Protein AF-A0AA38PF76-F1 (afdb_monomer)

Nearest PDB structures (foldseek):
  4j2j-assembly2_B  TM=4.533E-01  e=7.748E-01  Homo sapiens
  9cpb-assembly1_3O  TM=4.407E-01  e=2.189E+00  Bos taurus
  7d8s-assembly2_D  TM=3.809E-01  e=1.302E+00  Homo sapiens
  8j07-assembly1_3G  TM=4.162E-01  e=5.432E+00  Homo sapiens
  7d8t-assembly1_B  TM=2.084E-01  e=3.926E+00  Homo sapiens

Mean predicted aligned error: 10.57 Å

pLDDT: mean 74.31, std 16.88, range [34.25, 95.38]

Organism: NCBI:txid153919

Foldseek 3Di:
DDQLQAQDPVNLVLLCVQQVVPAPQAFDLVSSVVVSCVVPVPAFDPPVNQDPVVPQDPVRQQPQRGHSQRHSCSCVRGRQVVCVVVLFKWKKWWAFADQDPVRQTWIWIATPPPRDIDIDRDPDPDDTDIHMHTRD

Radius of gyration: 17.54 Å; Cα contacts (8 Å, |Δi|>4): 205; chains: 1; bounding box: 41×28×54 Å

Sequence (136 aa):
KTFIRFSTERSRELVREILRPHPTIGLRIQDIYNKIQQQFPDEAEKDSFIPPESHLSQTIRPPNPTHPIRSLRHLKVTVLPEMKDLGEVHQVHIRQGTQADDGTRLDRVNYKQHGGECWLPTGIKMAQEWRWRLTP

Solvent-accessible surface area (backbone atoms only — not comparable to full-atom values): 8056 Å² total; per-residue (Å²): 136,85,68,92,74,70,64,50,72,67,38,50,48,54,52,47,64,68,25,62,88,30,62,86,69,32,41,39,72,6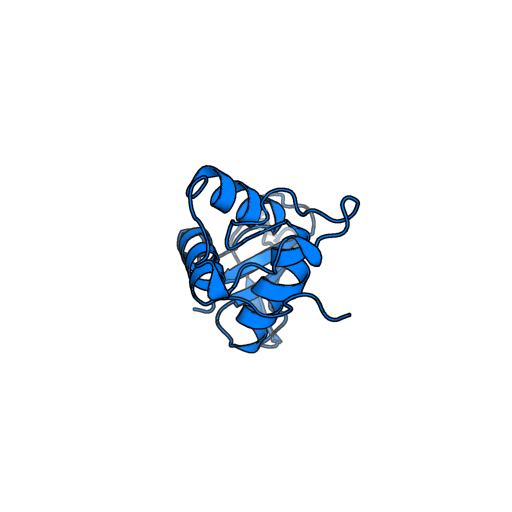6,57,50,47,52,50,46,53,69,77,47,67,83,49,65,48,62,69,91,75,43,78,61,69,93,75,47,54,89,90,67,66,53,90,34,69,54,26,60,68,27,38,68,64,46,41,64,71,29,37,52,51,50,38,34,76,72,57,52,33,41,58,34,39,41,37,70,42,67,70,42,95,86,71,52,52,41,30,41,34,43,40,79,87,74,81,48,76,49,80,46,93,39,94,63,93,53,73,73,44,68,22,40,18,49,50,130

Structure (mmCIF, N/CA/C/O backbone):
data_AF-A0AA38PF76-F1
#
_entry.id   AF-A0AA38PF76-F1
#
loop_
_atom_site.group_PDB
_atom_site.id
_atom_site.type_symbol
_atom_site.label_atom_id
_atom_site.label_alt_id
_atom_site.label_comp_id
_atom_site.label_asym_id
_atom_site.label_entity_id
_atom_site.label_seq_id
_atom_site.pdbx_PDB_ins_code
_atom_site.Cartn_x
_atom_site.Cartn_y
_atom_site.Cartn_z
_atom_site.occupancy
_atom_site.B_iso_or_equiv
_atom_site.auth_seq_id
_atom_site.auth_comp_id
_atom_site.auth_asym_id
_atom_site.auth_atom_id
_atom_site.pdbx_PDB_model_num
ATOM 1 N N . LYS A 1 1 ? -4.689 -16.745 19.933 1.00 34.25 1 LYS A N 1
ATOM 2 C CA . LYS A 1 1 ? -5.547 -15.535 19.877 1.00 34.25 1 LYS A CA 1
ATOM 3 C C . LYS A 1 1 ? -5.211 -14.755 18.608 1.00 34.25 1 LYS A C 1
ATOM 5 O O . LYS A 1 1 ? -4.041 -14.481 18.370 1.00 34.25 1 LYS A O 1
ATOM 10 N N . THR A 1 2 ? -6.208 -14.494 17.768 1.00 36.91 2 THR A N 1
ATOM 11 C CA . THR A 1 2 ? -6.055 -13.947 16.412 1.00 36.91 2 THR A CA 1
ATOM 12 C C . THR A 1 2 ? -6.250 -12.435 16.480 1.00 36.91 2 THR A C 1
ATOM 14 O O . THR A 1 2 ? -7.374 -11.971 16.623 1.00 36.91 2 THR A O 1
ATOM 17 N N . PHE A 1 3 ? -5.152 -11.673 16.479 1.00 45.75 3 PHE A N 1
ATOM 18 C CA . PHE A 1 3 ? -5.184 -10.209 16.347 1.00 45.75 3 PHE A CA 1
ATOM 19 C C . PHE A 1 3 ? -5.923 -9.823 15.067 1.00 45.75 3 PHE A C 1
ATOM 21 O O . PHE A 1 3 ? -5.899 -10.608 14.129 1.00 45.75 3 PHE A O 1
ATOM 28 N N . ILE A 1 4 ? -6.558 -8.651 15.020 1.00 51.56 4 ILE A N 1
ATOM 29 C CA . ILE A 1 4 ? -7.248 -8.130 13.828 1.00 51.56 4 ILE A CA 1
ATOM 30 C C . ILE A 1 4 ? -6.301 -8.256 12.624 1.00 51.56 4 ILE A C 1
ATOM 32 O O . ILE A 1 4 ? -5.273 -7.584 12.575 1.00 51.56 4 ILE A O 1
ATOM 36 N N . ARG A 1 5 ? -6.592 -9.216 11.734 1.00 59.72 5 ARG A N 1
ATOM 37 C CA . ARG A 1 5 ? -5.724 -9.618 10.612 1.00 59.72 5 ARG A CA 1
ATOM 38 C C . ARG A 1 5 ? -6.177 -9.035 9.282 1.00 59.72 5 ARG A C 1
ATOM 40 O O . ARG A 1 5 ? -5.697 -9.528 8.276 1.00 59.72 5 ARG A O 1
ATOM 47 N N . PHE A 1 6 ? -7.096 -8.073 9.279 1.00 66.94 6 PHE A N 1
ATOM 48 C CA . PHE A 1 6 ? -7.649 -7.535 8.043 1.00 66.94 6 PHE A CA 1
ATOM 49 C C . PHE A 1 6 ? -7.278 -6.071 7.844 1.00 66.94 6 PHE A C 1
ATOM 51 O O . PHE A 1 6 ? -7.190 -5.303 8.805 1.00 66.94 6 PHE A O 1
ATOM 58 N N . SER A 1 7 ? -7.059 -5.697 6.588 1.00 78.38 7 SER A N 1
ATOM 59 C CA . SER A 1 7 ? -6.904 -4.314 6.159 1.00 78.38 7 SER A CA 1
ATOM 60 C C . SER A 1 7 ? -8.258 -3.610 6.200 1.00 78.38 7 SER A C 1
ATOM 62 O O . SER A 1 7 ? -9.256 -4.071 5.638 1.00 78.38 7 SER A O 1
ATOM 64 N N . THR A 1 8 ? -8.312 -2.470 6.880 1.00 85.06 8 THR A N 1
ATOM 65 C CA . THR A 1 8 ? -9.469 -1.575 6.803 1.00 85.06 8 THR A CA 1
ATOM 66 C C . THR A 1 8 ? -9.465 -0.852 5.461 1.00 85.06 8 THR A C 1
ATOM 68 O O . THR A 1 8 ? -8.418 -0.691 4.829 1.00 85.06 8 THR A O 1
ATOM 71 N N . GLU A 1 9 ? -10.628 -0.387 5.012 1.00 87.19 9 GLU A N 1
ATOM 72 C CA . GLU A 1 9 ? -10.720 0.422 3.794 1.00 87.19 9 GLU A CA 1
ATOM 73 C C . GLU A 1 9 ? -9.830 1.667 3.876 1.00 87.19 9 GLU A C 1
ATOM 75 O O . GLU A 1 9 ? -9.057 1.923 2.953 1.00 87.19 9 GLU A O 1
ATOM 80 N N . ARG A 1 10 ? -9.816 2.340 5.033 1.00 89.44 10 ARG A N 1
ATOM 81 C CA . ARG A 1 10 ? -8.961 3.504 5.264 1.00 89.44 10 ARG A CA 1
ATOM 82 C C . ARG A 1 10 ? -7.476 3.166 5.154 1.00 89.44 10 ARG A C 1
ATOM 84 O O . ARG A 1 10 ? -6.725 3.892 4.510 1.00 89.44 10 ARG A O 1
ATOM 91 N N . SER A 1 11 ? -7.045 2.028 5.707 1.00 90.12 11 SER A N 1
ATOM 92 C CA . SER A 1 11 ? -5.654 1.580 5.571 1.00 90.12 11 SER A CA 1
ATOM 93 C C . SER A 1 11 ? -5.242 1.387 4.105 1.00 90.12 11 SER A C 1
ATOM 95 O O . SER A 1 11 ? -4.124 1.749 3.733 1.00 90.12 11 SER A O 1
ATOM 97 N N . ARG A 1 12 ? -6.150 0.882 3.257 1.00 91.56 12 ARG A N 1
ATOM 98 C CA . ARG A 1 12 ? -5.910 0.728 1.816 1.00 91.56 12 ARG A CA 1
ATOM 99 C C . ARG A 1 12 ? -5.883 2.075 1.103 1.00 91.56 12 ARG A C 1
ATOM 101 O O . ARG A 1 12 ? -4.988 2.304 0.295 1.00 91.56 12 ARG A O 1
ATOM 108 N N . GLU A 1 13 ? -6.802 2.984 1.423 1.00 93.44 13 GLU A N 1
ATOM 109 C CA . GLU A 1 13 ? -6.830 4.341 0.860 1.00 93.44 13 GLU A CA 1
ATOM 110 C C . GLU A 1 13 ? -5.526 5.103 1.092 1.00 93.44 13 GLU A C 1
ATOM 112 O O . GLU A 1 13 ? -4.960 5.619 0.131 1.00 93.44 13 GLU A O 1
ATOM 117 N N . LEU A 1 14 ? -4.996 5.097 2.319 1.00 93.50 14 LEU A N 1
ATOM 118 C CA . LEU A 1 14 ? -3.721 5.755 2.632 1.00 93.50 14 LEU A CA 1
ATOM 119 C C . LEU A 1 14 ? -2.577 5.206 1.772 1.00 93.50 14 LEU A C 1
ATOM 121 O O . LEU A 1 14 ? -1.751 5.955 1.249 1.00 93.50 14 LEU A O 1
ATOM 125 N N . VAL A 1 15 ? -2.534 3.884 1.579 1.00 93.69 15 VAL A N 1
ATOM 126 C CA . VAL A 1 15 ? -1.538 3.258 0.701 1.00 93.69 15 VAL A CA 1
ATOM 127 C C . VAL A 1 15 ? -1.741 3.697 -0.753 1.00 93.69 15 VAL A C 1
ATOM 129 O O . VAL A 1 15 ? -0.756 4.002 -1.428 1.00 93.69 15 VAL A O 1
ATOM 132 N N . ARG A 1 16 ? -2.986 3.788 -1.240 1.00 94.56 16 A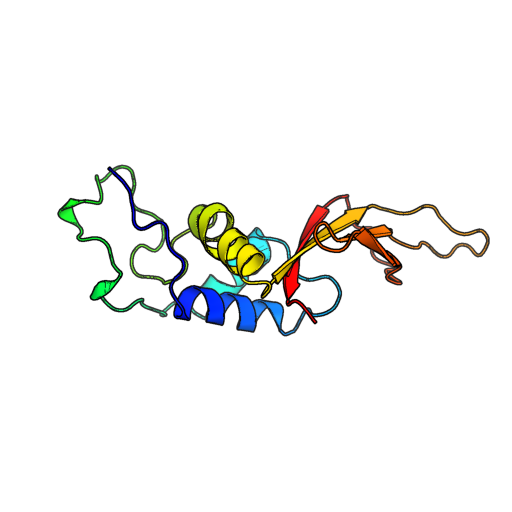RG A N 1
ATOM 133 C CA . ARG A 1 16 ? -3.274 4.297 -2.593 1.00 94.56 16 ARG A CA 1
ATOM 134 C C . ARG A 1 16 ? -2.824 5.742 -2.759 1.00 94.56 16 ARG A C 1
ATOM 136 O O . ARG A 1 16 ? -2.191 6.051 -3.763 1.00 94.56 16 ARG A O 1
ATOM 143 N N . GLU A 1 17 ? -3.107 6.611 -1.796 1.00 94.69 17 GLU A N 1
ATOM 144 C CA . GLU A 1 17 ? -2.709 8.021 -1.840 1.00 94.69 17 GLU A CA 1
ATOM 145 C C . GLU A 1 17 ? -1.188 8.182 -1.895 1.00 94.69 17 GLU A C 1
ATOM 147 O O . GLU A 1 17 ? -0.685 8.948 -2.716 1.00 94.69 17 GLU A O 1
ATOM 152 N N . ILE A 1 18 ? -0.446 7.390 -1.117 1.00 95.38 18 ILE A N 1
ATOM 153 C CA . ILE A 1 18 ? 1.021 7.414 -1.135 1.00 95.38 18 ILE A CA 1
ATOM 154 C C . ILE A 1 18 ? 1.616 6.823 -2.417 1.00 95.38 18 ILE A C 1
ATOM 156 O O . ILE A 1 18 ? 2.671 7.275 -2.863 1.00 95.38 18 ILE A O 1
ATOM 160 N N . LEU A 1 19 ? 0.977 5.822 -3.025 1.00 92.81 19 LEU A N 1
ATOM 161 C CA . LEU A 1 19 ? 1.477 5.183 -4.245 1.00 92.81 19 LEU A CA 1
ATOM 162 C C . LEU A 1 19 ? 1.044 5.889 -5.538 1.00 92.81 19 LEU A C 1
ATOM 164 O O . LEU A 1 19 ? 1.732 5.745 -6.549 1.00 92.81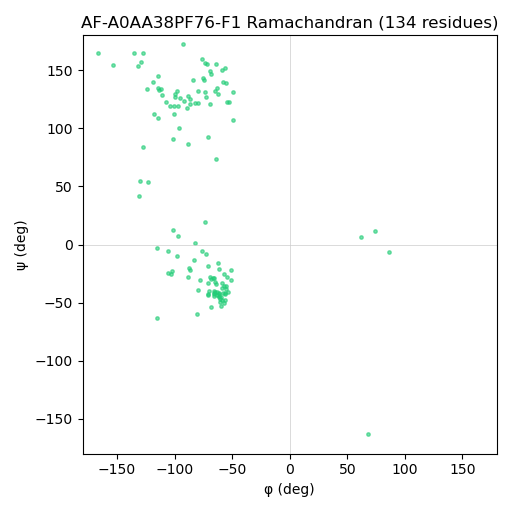 19 LEU A O 1
ATOM 168 N N . ARG A 1 20 ? -0.040 6.674 -5.520 1.00 92.69 20 ARG A N 1
ATOM 169 C CA . ARG A 1 20 ? -0.577 7.403 -6.686 1.00 92.69 20 ARG A CA 1
ATOM 170 C C . ARG A 1 20 ? 0.462 8.292 -7.397 1.00 92.69 20 ARG A C 1
ATOM 172 O O . ARG A 1 20 ? 0.496 8.250 -8.624 1.00 92.69 20 ARG A O 1
ATOM 179 N N . PRO A 1 21 ? 1.358 9.025 -6.704 1.00 90.56 21 PRO A N 1
ATOM 180 C CA . PRO A 1 21 ? 2.413 9.815 -7.349 1.00 90.56 21 PRO A CA 1
ATOM 181 C C . PRO A 1 21 ? 3.553 8.977 -7.950 1.00 90.56 21 PRO A C 1
ATOM 183 O O . PRO A 1 21 ? 4.430 9.521 -8.617 1.00 90.56 21 PRO A O 1
ATOM 186 N N . HIS A 1 22 ? 3.583 7.663 -7.702 1.00 87.19 22 HIS A N 1
ATOM 187 C CA . HIS A 1 22 ? 4.671 6.763 -8.092 1.00 87.19 22 HIS A CA 1
ATOM 188 C C . HIS A 1 22 ? 4.181 5.587 -8.968 1.00 87.19 22 HIS A C 1
ATOM 190 O O . HIS A 1 22 ? 4.481 4.430 -8.655 1.00 87.19 22 HIS A O 1
ATOM 196 N N . PRO A 1 23 ? 3.467 5.841 -10.084 1.00 80.75 23 PRO A N 1
ATOM 197 C CA . PRO A 1 23 ? 2.783 4.800 -10.862 1.00 80.75 23 PRO A CA 1
ATOM 198 C C . PRO A 1 23 ? 3.742 3.814 -11.543 1.00 80.75 23 PRO A C 1
ATOM 200 O O . PRO A 1 23 ? 3.410 2.649 -11.753 1.00 80.75 23 PRO A O 1
ATOM 203 N N . THR A 1 24 ? 4.953 4.256 -11.886 1.00 76.12 24 THR A N 1
ATOM 204 C CA . THR A 1 24 ? 5.870 3.469 -12.717 1.00 76.12 24 THR A CA 1
ATOM 205 C C . THR A 1 24 ? 6.616 2.413 -11.901 1.00 76.12 24 THR A C 1
ATOM 207 O O . THR A 1 24 ? 6.500 1.214 -12.163 1.00 76.12 24 THR A O 1
ATOM 210 N N . ILE A 1 25 ? 7.366 2.865 -10.894 1.00 77.56 25 ILE A N 1
ATOM 211 C CA . ILE A 1 25 ? 8.341 2.061 -10.140 1.00 77.56 25 ILE A CA 1
ATOM 212 C C . ILE A 1 25 ? 7.814 1.712 -8.738 1.00 77.56 25 ILE A C 1
ATOM 214 O O . ILE A 1 25 ? 8.221 0.714 -8.139 1.00 77.56 25 ILE A O 1
ATOM 218 N N . GLY A 1 26 ? 6.895 2.522 -8.208 1.00 87.44 26 GLY A N 1
ATOM 219 C CA . GLY A 1 26 ? 6.424 2.394 -6.839 1.00 87.44 26 GLY A CA 1
ATOM 220 C C . GLY A 1 26 ? 7.483 2.731 -5.789 1.00 87.44 26 GLY A C 1
ATOM 221 O O . GLY A 1 26 ? 8.520 3.347 -6.065 1.00 87.44 26 GLY A O 1
ATOM 222 N N . LEU A 1 27 ? 7.215 2.298 -4.560 1.00 90.50 27 LEU A N 1
ATOM 223 C CA . LEU A 1 27 ? 7.986 2.633 -3.364 1.00 90.50 27 LEU A CA 1
ATOM 224 C C . LEU A 1 27 ? 8.378 1.392 -2.557 1.00 90.50 27 LEU A C 1
ATOM 226 O O . LEU A 1 27 ? 7.727 0.346 -2.633 1.00 90.50 27 LEU A O 1
ATOM 230 N N . ARG A 1 28 ? 9.435 1.503 -1.742 1.00 91.81 28 ARG A N 1
ATOM 231 C CA . ARG A 1 28 ? 9.759 0.470 -0.748 1.00 91.81 28 ARG A CA 1
ATOM 232 C C . ARG A 1 28 ? 8.737 0.511 0.384 1.00 91.81 28 ARG A C 1
ATOM 234 O O . ARG A 1 28 ? 8.188 1.559 0.704 1.00 91.81 28 ARG A O 1
ATOM 241 N N . ILE A 1 29 ? 8.557 -0.616 1.070 1.00 92.75 29 ILE A N 1
ATOM 242 C CA . ILE A 1 29 ? 7.633 -0.718 2.215 1.00 92.75 29 ILE A CA 1
ATOM 243 C C . ILE A 1 29 ? 7.960 0.321 3.300 1.00 92.75 29 ILE A C 1
ATOM 245 O O . ILE A 1 29 ? 7.052 0.933 3.855 1.00 92.75 29 ILE A O 1
ATOM 249 N N . GLN A 1 30 ? 9.250 0.528 3.593 1.00 92.56 30 GLN A N 1
ATOM 250 C CA . GLN A 1 30 ? 9.690 1.529 4.572 1.00 92.56 30 GLN A CA 1
ATOM 251 C C . GLN A 1 30 ? 9.318 2.949 4.138 1.00 92.56 30 GLN A C 1
ATOM 253 O O . GLN A 1 30 ? 8.796 3.705 4.949 1.00 92.56 30 GLN A O 1
ATOM 258 N N . ASP A 1 31 ? 9.513 3.284 2.861 1.00 93.06 31 ASP A N 1
ATOM 259 C CA . ASP A 1 31 ? 9.177 4.607 2.328 1.00 93.06 31 ASP A CA 1
ATOM 260 C C . ASP A 1 31 ? 7.668 4.852 2.358 1.00 93.06 31 ASP A C 1
ATOM 262 O O . ASP A 1 31 ? 7.236 5.945 2.713 1.00 93.06 31 ASP A O 1
ATOM 266 N N . ILE A 1 32 ? 6.866 3.829 2.035 1.00 94.38 32 ILE A N 1
ATOM 267 C CA . ILE A 1 32 ? 5.403 3.897 2.134 1.00 94.38 32 ILE A CA 1
ATOM 268 C C . ILE A 1 32 ? 5.009 4.190 3.578 1.00 94.38 32 ILE A C 1
ATOM 270 O O . ILE A 1 32 ? 4.307 5.160 3.829 1.00 94.38 32 ILE A O 1
ATOM 274 N N . TYR A 1 33 ? 5.500 3.394 4.531 1.00 93.75 33 TYR A N 1
ATOM 275 C CA . TYR A 1 33 ? 5.188 3.586 5.945 1.00 93.75 33 TYR A CA 1
ATOM 276 C C . TYR A 1 33 ? 5.577 4.986 6.427 1.00 93.75 33 TYR A C 1
ATOM 278 O O . TYR A 1 33 ? 4.742 5.690 6.984 1.00 93.75 33 TYR A O 1
ATOM 286 N N . ASN A 1 34 ? 6.811 5.415 6.158 1.00 94.12 34 ASN A N 1
ATOM 287 C CA . ASN A 1 34 ? 7.306 6.719 6.587 1.00 94.12 34 ASN A CA 1
ATOM 288 C C . ASN A 1 34 ? 6.484 7.863 5.986 1.00 94.12 34 ASN A C 1
ATOM 290 O O . ASN A 1 34 ? 6.105 8.775 6.713 1.00 94.12 34 ASN A O 1
ATOM 294 N N . LYS A 1 35 ? 6.151 7.799 4.690 1.00 94.25 35 LYS A N 1
ATOM 295 C CA . LYS A 1 35 ? 5.301 8.805 4.042 1.00 94.25 35 LYS A CA 1
ATOM 296 C C . LYS A 1 35 ? 3.897 8.843 4.637 1.00 94.25 35 LYS A C 1
ATOM 298 O O . LYS A 1 35 ? 3.392 9.936 4.853 1.00 94.25 35 LYS A O 1
ATOM 303 N N . ILE A 1 36 ? 3.295 7.689 4.946 1.00 93.62 36 ILE A N 1
ATOM 304 C CA . ILE A 1 36 ? 1.987 7.646 5.617 1.00 93.62 36 ILE A CA 1
ATOM 305 C C . ILE A 1 36 ? 2.077 8.341 6.978 1.00 93.62 36 ILE A C 1
ATOM 307 O O . ILE A 1 36 ? 1.273 9.215 7.262 1.00 93.62 36 ILE A O 1
ATOM 311 N N . GLN A 1 37 ? 3.078 8.005 7.795 1.00 91.94 37 GLN A N 1
ATOM 312 C CA . GLN A 1 37 ? 3.237 8.616 9.121 1.00 91.94 37 GLN A CA 1
ATOM 313 C C . GLN A 1 37 ? 3.564 10.117 9.062 1.00 91.94 37 GLN A C 1
ATOM 315 O O . GLN A 1 37 ? 3.230 10.847 9.984 1.00 91.94 37 GLN A O 1
ATOM 320 N N . GLN A 1 38 ? 4.219 10.582 7.995 1.00 91.75 38 GLN A N 1
ATOM 321 C CA . GLN A 1 38 ? 4.535 11.998 7.796 1.00 91.75 38 GLN A CA 1
ATOM 322 C C . GLN A 1 38 ? 3.347 12.812 7.275 1.00 91.75 38 GLN A C 1
ATOM 324 O O . GLN A 1 38 ? 3.192 13.962 7.669 1.00 91.75 38 GLN A O 1
ATOM 329 N N . GLN A 1 39 ? 2.549 12.253 6.362 1.00 92.44 39 GLN A N 1
ATOM 330 C CA . GLN A 1 39 ? 1.432 12.965 5.729 1.00 92.44 39 GLN A CA 1
ATOM 331 C C . GLN A 1 39 ? 0.127 12.848 6.521 1.00 92.44 39 GLN A C 1
ATOM 333 O O . GLN A 1 39 ? -0.692 13.759 6.468 1.00 92.44 39 GLN A O 1
ATOM 338 N N . PHE A 1 40 ? -0.045 11.759 7.272 1.00 91.06 40 PHE A N 1
ATOM 339 C CA . PHE A 1 40 ? -1.262 11.446 8.023 1.00 91.06 40 PHE A CA 1
ATOM 340 C C . PHE A 1 40 ? -0.944 11.090 9.487 1.00 91.06 40 PHE A C 1
ATOM 342 O O . PHE A 1 40 ? -1.307 10.009 9.944 1.00 91.06 40 PHE A O 1
ATOM 349 N N . PRO A 1 41 ? -0.232 11.951 10.242 1.00 87.25 41 PRO A N 1
ATOM 350 C CA . PRO A 1 41 ? 0.173 11.630 11.613 1.00 87.25 41 PRO A CA 1
ATOM 351 C C . PRO A 1 41 ? -1.019 11.467 12.568 1.00 87.25 41 PRO A C 1
ATOM 353 O O . PRO A 1 41 ? -0.977 10.617 13.455 1.00 87.25 41 PRO A O 1
ATOM 356 N N . ASP A 1 42 ? -2.084 12.243 12.355 1.00 85.62 42 ASP A N 1
ATOM 357 C CA . ASP A 1 42 ? -3.250 12.320 13.246 1.00 85.62 42 ASP A CA 1
ATOM 358 C C . ASP A 1 42 ? -4.418 11.428 12.795 1.00 85.62 42 ASP A C 1
ATOM 360 O O . ASP A 1 42 ? -5.515 11.490 13.352 1.00 85.62 42 ASP A O 1
ATOM 364 N N . GLU A 1 43 ? -4.214 10.599 11.769 1.00 85.44 43 GLU A N 1
ATOM 365 C CA . GLU A 1 43 ? -5.263 9.719 11.271 1.00 85.44 43 GLU A CA 1
ATOM 366 C C . GLU A 1 43 ? -5.563 8.625 12.302 1.00 85.44 43 GLU A C 1
ATOM 368 O O . GLU A 1 43 ? -4.702 7.820 12.670 1.00 85.44 43 GLU A O 1
ATOM 373 N N . ALA A 1 44 ? -6.814 8.575 12.747 1.00 82.00 44 ALA A N 1
ATOM 374 C CA . ALA A 1 44 ? -7.297 7.576 13.681 1.00 82.00 44 ALA A CA 1
ATOM 375 C C . ALA A 1 44 ? -8.315 6.667 12.993 1.00 82.00 44 ALA A C 1
ATOM 377 O O . ALA A 1 44 ? -9.240 7.115 12.317 1.00 82.00 44 ALA A O 1
ATOM 378 N N . GLU A 1 45 ? -8.150 5.364 13.182 1.00 77.88 45 GLU A N 1
ATOM 379 C CA . GLU A 1 45 ? -9.155 4.391 12.785 1.00 77.88 45 GLU A CA 1
ATOM 380 C C . GLU A 1 45 ? -10.388 4.534 13.692 1.00 77.88 45 GLU A C 1
ATOM 382 O O . GLU A 1 45 ? -10.265 4.866 14.872 1.00 77.88 45 GLU A O 1
ATOM 387 N N . LYS A 1 46 ? -11.587 4.243 13.174 1.00 71.25 46 LYS A N 1
ATOM 388 C CA . LYS A 1 46 ? -12.794 4.208 14.017 1.00 71.25 46 LYS A CA 1
ATOM 389 C C . LYS A 1 46 ? -12.605 3.194 15.152 1.00 71.25 46 LYS A C 1
ATOM 391 O O . LYS A 1 46 ? -12.135 2.081 14.903 1.00 71.25 46 LYS A O 1
ATOM 396 N N . ASP A 1 47 ? -13.064 3.536 16.359 1.00 64.00 47 ASP A N 1
ATOM 397 C CA . ASP A 1 47 ? -12.934 2.706 17.572 1.00 64.00 47 ASP A CA 1
ATOM 398 C C . ASP A 1 47 ? -13.404 1.257 17.381 1.00 64.00 47 ASP A C 1
ATOM 400 O O . ASP A 1 47 ? -12.843 0.330 17.959 1.00 64.00 47 ASP A O 1
ATOM 404 N N . SER A 1 48 ? -14.379 1.036 16.494 1.00 63.78 48 SER A N 1
ATOM 405 C CA . SER A 1 48 ? -14.906 -0.283 16.118 1.00 63.78 48 SER A CA 1
ATOM 406 C C . SER A 1 48 ? -13.842 -1.252 15.585 1.00 63.78 48 SER A C 1
ATOM 408 O O . SER A 1 48 ? -14.021 -2.467 15.649 1.00 63.78 48 SER A O 1
ATOM 410 N N . PHE A 1 49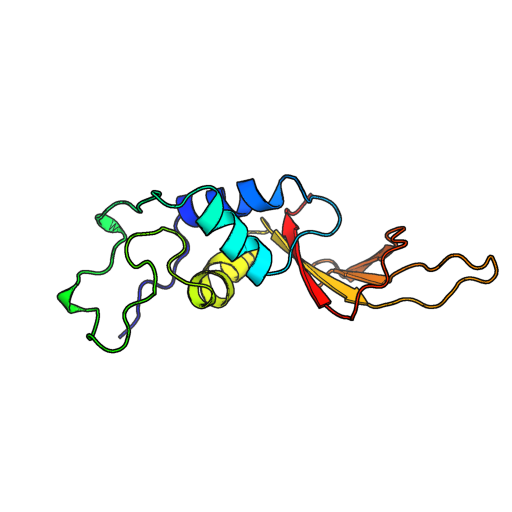 ? -12.751 -0.724 15.029 1.00 61.00 49 PHE A N 1
ATOM 411 C CA . PHE A 1 49 ? -11.658 -1.492 14.436 1.00 61.00 49 PHE A CA 1
ATOM 412 C C . PHE A 1 49 ? -10.406 -1.507 15.314 1.00 61.00 49 PHE A C 1
ATOM 414 O O . PHE A 1 49 ? -9.444 -2.212 14.990 1.00 61.00 49 PHE A O 1
ATOM 421 N N . ILE A 1 50 ? -10.396 -0.760 16.420 1.00 61.44 50 ILE A N 1
ATOM 422 C CA . ILE A 1 50 ? -9.307 -0.752 17.394 1.00 61.44 50 ILE A CA 1
ATOM 423 C C . ILE A 1 50 ? -9.521 -1.950 18.329 1.00 61.44 50 ILE A C 1
ATOM 425 O O . ILE A 1 50 ? -10.579 -2.077 18.944 1.00 61.44 50 ILE A O 1
ATOM 429 N N . PRO A 1 51 ? -8.557 -2.883 18.439 1.00 59.78 51 PRO A N 1
ATOM 430 C CA . PRO A 1 51 ? -8.702 -3.980 19.378 1.00 59.78 51 PRO A CA 1
ATOM 431 C C . PRO A 1 51 ? -8.741 -3.401 20.802 1.00 59.78 51 PRO A C 1
ATOM 433 O O . PRO A 1 51 ? -7.908 -2.548 21.115 1.00 59.78 51 PRO A O 1
ATOM 436 N N . PRO A 1 52 ? -9.666 -3.855 21.668 1.00 57.12 52 PRO A N 1
ATOM 437 C CA . PRO A 1 52 ? -9.797 -3.321 23.020 1.00 57.12 52 PRO A CA 1
ATOM 438 C C . PRO A 1 52 ? -8.468 -3.423 23.779 1.00 57.12 52 PRO A C 1
ATOM 440 O O . PRO A 1 52 ? -7.770 -4.437 23.680 1.00 57.12 52 PRO A O 1
ATOM 443 N N . GLU A 1 53 ? -8.114 -2.385 24.548 1.00 56.84 53 GLU A N 1
ATOM 444 C CA . GLU A 1 53 ? -6.816 -2.284 25.241 1.00 56.84 53 GLU A CA 1
ATOM 445 C C . GLU A 1 53 ? -6.508 -3.490 26.142 1.00 56.84 53 GLU A C 1
ATOM 447 O O . GLU A 1 53 ? -5.347 -3.864 26.297 1.00 56.84 53 GLU A O 1
ATOM 452 N N . SER A 1 54 ? -7.541 -4.156 26.665 1.00 53.06 54 SER A N 1
ATOM 453 C CA . SER A 1 54 ? -7.448 -5.391 27.455 1.00 53.06 54 SER A CA 1
ATOM 454 C C . SER A 1 54 ? -6.844 -6.585 26.695 1.00 53.06 54 SER A C 1
ATOM 456 O O . SER A 1 54 ? -6.411 -7.557 27.314 1.00 53.06 54 SER A O 1
ATOM 458 N N . HIS A 1 55 ? -6.772 -6.523 25.362 1.00 51.41 55 HIS A N 1
ATOM 459 C CA . HIS A 1 55 ? -6.130 -7.524 24.505 1.00 51.41 55 HIS A CA 1
ATOM 460 C C . HIS A 1 55 ? -4.704 -7.147 24.079 1.00 51.41 55 HIS A C 1
ATOM 462 O O . HIS A 1 55 ? -3.987 -7.992 23.5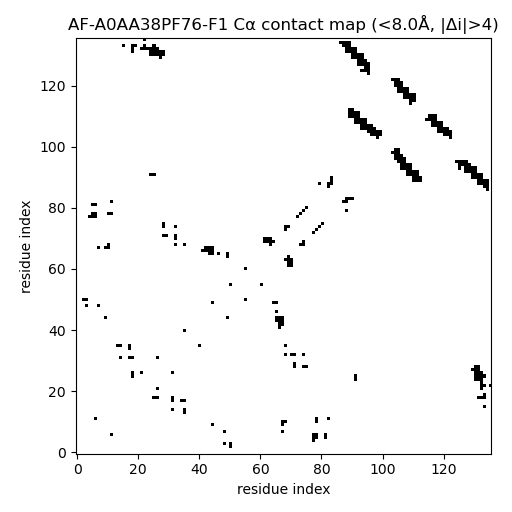33 1.00 51.41 55 HIS A O 1
ATOM 468 N N . LEU A 1 56 ? -4.276 -5.909 24.335 1.00 53.31 56 LEU A N 1
ATOM 469 C CA . LEU A 1 56 ? -2.908 -5.458 24.114 1.00 53.31 56 LEU A CA 1
ATOM 470 C C . LEU A 1 56 ? -2.099 -5.759 25.379 1.00 53.31 56 LEU A C 1
ATOM 472 O O . LEU A 1 56 ? -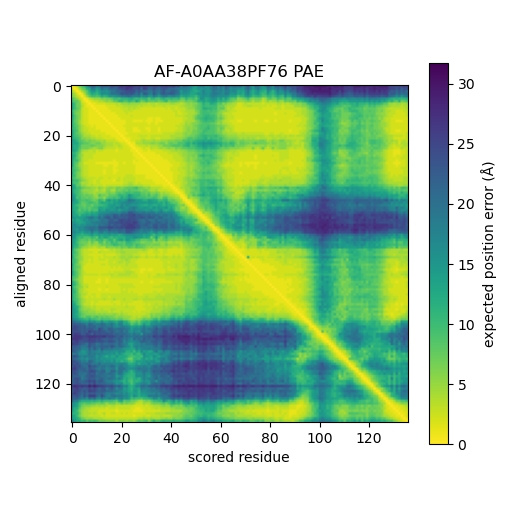1.964 -4.913 26.261 1.00 53.31 56 LEU A O 1
ATOM 476 N N . SER A 1 57 ? -1.550 -6.974 25.482 1.00 50.03 57 SER A N 1
ATOM 477 C CA . SER A 1 57 ? -0.510 -7.251 26.481 1.00 50.03 57 SER A CA 1
ATOM 478 C C . SER A 1 57 ? 0.557 -6.154 26.389 1.00 50.03 57 SER A C 1
ATOM 480 O O . SER A 1 57 ? 1.002 -5.836 25.285 1.00 50.03 57 SER A O 1
ATOM 482 N N . GLN A 1 58 ? 0.950 -5.568 27.526 1.00 52.91 58 GLN A N 1
ATOM 483 C CA . GLN A 1 58 ? 1.845 -4.397 27.609 1.00 52.91 58 GLN A CA 1
ATOM 484 C C . GLN A 1 58 ? 3.150 -4.547 26.799 1.00 52.91 58 GLN A C 1
ATOM 486 O O . GLN A 1 58 ? 3.748 -3.556 26.398 1.00 52.91 58 GLN A O 1
ATOM 491 N N . THR A 1 59 ? 3.559 -5.779 26.493 1.00 52.03 59 THR A N 1
ATOM 492 C CA . THR A 1 59 ? 4.761 -6.137 25.727 1.00 52.03 59 THR A CA 1
ATOM 493 C C . THR A 1 59 ? 4.602 -6.079 24.196 1.00 52.03 59 THR A C 1
ATOM 495 O O . THR A 1 59 ? 5.597 -6.154 23.484 1.00 52.03 59 THR A O 1
ATOM 498 N N . ILE A 1 60 ? 3.378 -5.980 23.658 1.00 61.59 60 ILE A N 1
ATOM 499 C CA . ILE A 1 60 ? 3.082 -6.055 22.210 1.00 61.59 60 ILE A CA 1
ATOM 500 C C . ILE A 1 60 ? 2.185 -4.880 21.789 1.00 61.59 60 ILE A C 1
ATOM 502 O O . ILE A 1 60 ? 1.218 -5.045 21.043 1.00 61.59 60 ILE A O 1
ATOM 506 N N . ARG A 1 61 ? 2.458 -3.670 22.288 1.00 64.06 61 ARG A N 1
ATOM 507 C CA . ARG A 1 61 ? 1.802 -2.474 21.749 1.00 64.06 61 ARG A CA 1
ATOM 508 C C . ARG A 1 61 ? 2.507 -2.064 20.450 1.00 64.06 61 ARG A C 1
ATOM 510 O O . ARG A 1 61 ? 3.721 -1.864 20.462 1.00 64.06 61 ARG A O 1
ATOM 517 N N . PRO A 1 62 ? 1.794 -1.988 19.311 1.00 69.56 62 PRO A N 1
ATOM 518 C CA . PRO A 1 62 ? 2.366 -1.401 18.108 1.00 69.56 62 PRO A CA 1
ATOM 519 C C . PRO A 1 62 ? 2.656 0.091 18.352 1.00 69.56 62 PRO A C 1
ATOM 521 O O . PRO A 1 62 ? 1.999 0.688 19.205 1.00 69.56 62 PRO A O 1
ATOM 524 N N . PRO A 1 63 ? 3.604 0.695 17.613 1.00 74.06 63 PRO A N 1
ATOM 525 C CA . PRO A 1 63 ? 3.995 2.089 17.812 1.00 74.06 63 PRO A CA 1
ATOM 526 C C . PRO A 1 63 ? 2.806 3.051 17.723 1.00 74.06 63 PRO A C 1
ATOM 528 O O . PRO A 1 63 ? 2.723 3.951 18.547 1.00 74.06 63 PRO A O 1
ATOM 531 N N . ASN A 1 64 ? 1.856 2.806 16.809 1.00 76.00 64 ASN A N 1
ATOM 532 C CA . ASN A 1 64 ? 0.659 3.635 16.646 1.00 76.00 64 ASN A CA 1
ATOM 533 C C . ASN A 1 64 ? -0.608 2.760 16.678 1.00 76.00 64 ASN A C 1
ATOM 535 O O . ASN A 1 64 ? -1.082 2.322 15.634 1.00 76.00 64 ASN A O 1
ATOM 539 N N . PRO A 1 65 ? -1.153 2.421 17.859 1.00 73.00 65 PRO A N 1
ATOM 540 C CA . PRO A 1 65 ? -2.235 1.438 17.976 1.00 73.00 65 PRO A CA 1
ATOM 541 C C . PRO A 1 65 ? -3.573 1.903 17.389 1.00 73.00 65 PRO A C 1
ATOM 543 O O . PRO A 1 65 ? -4.339 1.071 16.899 1.00 73.00 65 PRO A O 1
ATOM 546 N N . THR A 1 66 ? -3.826 3.209 17.410 1.00 80.88 66 THR A N 1
ATOM 547 C CA . THR A 1 66 ? -5.052 3.848 16.913 1.00 80.88 66 THR A CA 1
ATOM 548 C C . THR A 1 66 ? -4.987 4.181 15.423 1.00 80.88 66 THR A C 1
ATOM 550 O O . THR A 1 66 ? -6.023 4.322 14.784 1.00 80.88 66 THR A O 1
ATOM 553 N N . HIS A 1 67 ? -3.786 4.269 14.849 1.00 85.38 67 HIS A N 1
ATOM 554 C CA . HIS A 1 67 ? -3.593 4.640 13.451 1.00 85.38 67 HIS A CA 1
ATOM 555 C C . HIS A 1 67 ? -3.978 3.478 12.506 1.00 85.38 67 HIS A C 1
ATOM 557 O O . HIS A 1 67 ? -3.633 2.323 12.802 1.00 85.38 67 HIS A O 1
ATOM 563 N N . PRO A 1 68 ? -4.610 3.731 11.338 1.00 86.31 68 PRO A N 1
ATOM 564 C CA . PRO A 1 68 ? -4.996 2.675 10.388 1.00 86.31 68 PRO A CA 1
ATOM 565 C C . PRO A 1 68 ? -3.824 1.778 9.955 1.00 86.31 68 PRO A C 1
ATOM 567 O O . PRO A 1 68 ? -3.928 0.556 9.820 1.00 86.31 68 PRO A O 1
ATOM 570 N N . ILE A 1 69 ? -2.638 2.371 9.821 1.00 87.81 69 ILE A N 1
ATOM 571 C CA . ILE A 1 69 ? -1.364 1.663 9.649 1.00 87.81 69 ILE A CA 1
ATOM 572 C C . ILE A 1 69 ? -0.598 1.631 10.972 1.00 87.81 69 ILE A C 1
ATOM 574 O O . ILE A 1 69 ? 0.201 2.515 11.261 1.00 87.81 69 ILE A O 1
ATOM 578 N N . ARG A 1 70 ? -0.823 0.586 11.769 1.00 84.50 70 ARG A N 1
ATOM 579 C CA . ARG A 1 70 ? -0.299 0.501 13.144 1.00 84.50 70 ARG A CA 1
ATOM 580 C C . ARG A 1 70 ? 1.210 0.322 13.277 1.00 84.50 70 ARG A C 1
ATOM 582 O O . ARG A 1 70 ? 1.799 0.611 14.314 1.00 84.50 70 ARG A O 1
ATOM 589 N N . SER A 1 71 ? 1.830 -0.292 12.274 1.00 87.00 71 SER A N 1
ATOM 590 C CA . SER A 1 71 ? 3.260 -0.599 12.262 1.00 87.00 71 SER A CA 1
ATOM 591 C C . SER A 1 71 ? 3.723 -0.986 10.862 1.00 87.00 71 SER A C 1
ATOM 593 O O . SER A 1 71 ? 2.922 -1.401 10.019 1.00 87.00 71 SER A O 1
ATOM 595 N N . LEU A 1 72 ? 5.040 -0.985 10.650 1.00 88.00 72 LEU A N 1
ATOM 596 C CA . LEU A 1 72 ? 5.644 -1.523 9.430 1.00 88.00 72 LEU A CA 1
ATOM 597 C C . LEU A 1 72 ? 5.269 -3.000 9.201 1.00 88.00 72 LEU A C 1
ATOM 599 O O . LEU A 1 72 ? 5.059 -3.429 8.067 1.00 88.00 72 LEU A O 1
ATOM 603 N N . ARG A 1 73 ? 5.148 -3.787 10.281 1.00 87.00 73 ARG A N 1
ATOM 604 C CA . ARG A 1 73 ? 4.721 -5.192 10.206 1.00 87.00 73 ARG A CA 1
ATOM 605 C C . ARG A 1 73 ? 3.273 -5.310 9.736 1.00 87.00 73 ARG A C 1
ATOM 607 O O . ARG A 1 73 ? 2.998 -6.174 8.910 1.00 87.00 73 ARG A O 1
ATOM 614 N N . HIS A 1 74 ? 2.385 -4.447 10.230 1.00 86.31 74 HIS A N 1
ATOM 615 C CA . HIS A 1 74 ? 0.983 -4.410 9.811 1.00 86.31 74 HIS A CA 1
ATOM 616 C C . HIS A 1 74 ? 0.869 -4.118 8.309 1.00 86.31 74 HIS A C 1
ATOM 618 O O . HIS A 1 74 ? 0.225 -4.870 7.582 1.00 86.31 74 HIS A O 1
ATOM 624 N N . LEU A 1 75 ? 1.601 -3.109 7.826 1.00 90.25 75 LEU A N 1
ATOM 625 C CA . LEU A 1 75 ? 1.664 -2.789 6.400 1.00 90.25 75 LEU A CA 1
ATOM 626 C C . LEU A 1 75 ? 2.182 -3.974 5.563 1.00 90.25 75 LEU A C 1
ATOM 628 O O . LEU A 1 75 ? 1.582 -4.337 4.556 1.00 90.25 75 LEU A O 1
ATOM 632 N N . LYS A 1 76 ? 3.287 -4.599 5.993 1.00 89.75 76 LYS A N 1
ATOM 633 C CA . LYS A 1 76 ? 3.970 -5.673 5.252 1.00 89.75 76 LYS A CA 1
ATOM 634 C C . LYS A 1 76 ? 3.194 -6.991 5.199 1.00 89.75 76 LYS A C 1
ATOM 636 O O . LYS A 1 76 ? 3.289 -7.691 4.198 1.00 89.75 76 LYS A O 1
ATOM 641 N N . VAL A 1 77 ? 2.547 -7.383 6.296 1.00 87.31 77 VAL A N 1
ATOM 642 C CA . VAL A 1 77 ? 1.989 -8.739 6.471 1.00 87.31 77 VAL A CA 1
ATOM 643 C C . VAL A 1 77 ? 0.476 -8.777 6.269 1.00 87.31 77 VAL A C 1
ATOM 645 O O . VAL A 1 77 ? -0.047 -9.837 5.947 1.00 87.31 77 VAL A O 1
ATOM 648 N N . THR A 1 78 ? -0.213 -7.647 6.427 1.00 86.56 78 THR A N 1
ATOM 649 C CA . THR A 1 78 ? -1.675 -7.575 6.320 1.00 86.56 78 THR A CA 1
ATOM 650 C C . THR A 1 78 ? -2.096 -6.711 5.140 1.00 86.56 78 THR A C 1
ATOM 652 O O . THR A 1 78 ? -2.650 -7.225 4.178 1.00 86.56 78 THR A O 1
ATOM 655 N N . VAL A 1 79 ? -1.764 -5.418 5.163 1.00 90.12 79 VAL A N 1
ATOM 656 C CA . VAL A 1 79 ? -2.345 -4.451 4.215 1.00 90.12 79 VAL A CA 1
ATOM 657 C C . VAL A 1 79 ? -1.881 -4.686 2.777 1.00 90.12 79 VAL A C 1
ATOM 659 O O . VAL A 1 79 ? -2.709 -4.860 1.890 1.00 90.12 79 VAL A O 1
ATOM 662 N N . LEU A 1 80 ? -0.567 -4.733 2.529 1.00 91.31 80 LEU A N 1
ATOM 663 C CA . LEU A 1 80 ? -0.040 -4.912 1.170 1.00 91.31 80 LEU A CA 1
ATOM 664 C C . LEU A 1 80 ? -0.376 -6.286 0.561 1.00 91.31 80 LEU A C 1
ATOM 666 O O . LEU A 1 80 ? -0.736 -6.316 -0.615 1.00 91.31 80 LEU A O 1
ATOM 670 N N . PRO A 1 81 ? -0.285 -7.414 1.298 1.00 89.62 81 PRO A N 1
ATOM 671 C CA . PRO A 1 81 ? -0.741 -8.705 0.788 1.00 89.62 81 PRO A CA 1
ATOM 672 C C . PRO A 1 81 ? -2.227 -8.718 0.426 1.00 89.62 81 PRO A C 1
ATOM 674 O O . PRO A 1 81 ? -2.557 -9.149 -0.670 1.00 89.62 81 PRO A O 1
ATOM 677 N N . GLU A 1 82 ? -3.107 -8.174 1.268 1.00 89.44 82 GLU A N 1
ATOM 678 C CA . GLU A 1 82 ? -4.539 -8.133 0.947 1.00 89.44 82 GLU A CA 1
ATOM 679 C C . GLU A 1 82 ? -4.848 -7.240 -0.251 1.00 89.44 82 GLU A C 1
ATOM 681 O O . GLU A 1 82 ? -5.580 -7.647 -1.146 1.00 89.44 82 GLU A O 1
ATOM 686 N N . MET A 1 83 ? -4.250 -6.046 -0.325 1.00 91.19 83 MET A N 1
ATOM 687 C CA . MET A 1 83 ? -4.394 -5.182 -1.502 1.00 91.19 83 MET A CA 1
ATOM 688 C C . MET A 1 83 ? -3.902 -5.873 -2.777 1.00 91.19 83 MET A C 1
ATOM 690 O O . MET A 1 83 ? -4.440 -5.638 -3.854 1.00 91.19 83 MET A O 1
ATOM 694 N N . LYS A 1 84 ? -2.874 -6.718 -2.673 1.00 89.06 84 LYS A N 1
ATOM 695 C CA . LYS A 1 84 ? -2.364 -7.494 -3.803 1.00 89.06 84 LYS A CA 1
ATOM 696 C C . LYS A 1 84 ? -3.335 -8.598 -4.215 1.00 89.06 84 LYS A C 1
ATOM 698 O O . LYS A 1 84 ? -3.551 -8.788 -5.411 1.00 89.06 84 LYS A O 1
ATOM 703 N N . ASP A 1 85 ? -3.910 -9.304 -3.246 1.00 86.56 85 ASP A N 1
ATOM 704 C CA . ASP A 1 85 ? -4.907 -10.351 -3.486 1.00 86.56 85 ASP A CA 1
ATOM 705 C C . ASP A 1 85 ? -6.191 -9.763 -4.101 1.00 86.56 85 ASP A C 1
ATOM 707 O O . ASP A 1 85 ? -6.8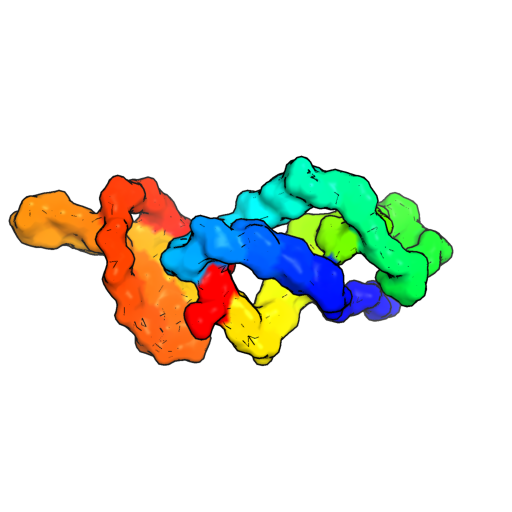09 -10.391 -4.957 1.00 86.56 85 ASP A O 1
ATOM 711 N N . LEU A 1 86 ? -6.530 -8.517 -3.750 1.00 87.88 86 LEU A N 1
ATOM 712 C CA . LEU A 1 86 ? -7.596 -7.720 -4.372 1.00 87.88 86 LEU A CA 1
ATOM 713 C C . LEU A 1 86 ? -7.217 -7.126 -5.743 1.00 87.88 86 LEU A C 1
ATOM 715 O O . LEU A 1 86 ? -8.055 -6.509 -6.394 1.00 87.88 86 LEU A O 1
ATOM 719 N N . GLY A 1 87 ? -5.967 -7.279 -6.189 1.00 86.44 87 GLY A N 1
ATOM 720 C CA . GLY A 1 87 ? -5.483 -6.733 -7.460 1.00 86.44 87 GLY A CA 1
ATOM 721 C C . GLY A 1 87 ? -5.249 -5.218 -7.466 1.00 86.44 87 GLY A C 1
ATOM 722 O O . GLY A 1 87 ? -5.011 -4.655 -8.529 1.00 86.44 87 GLY A O 1
ATOM 723 N N . GLU A 1 88 ? -5.268 -4.544 -6.314 1.00 89.38 88 GLU A N 1
ATOM 724 C CA . GLU A 1 88 ? -5.063 -3.091 -6.210 1.00 89.38 88 GLU A CA 1
ATOM 725 C C . GLU A 1 88 ? -3.584 -2.681 -6.321 1.00 89.38 88 GLU A C 1
ATOM 727 O O . GLU A 1 88 ? -3.266 -1.582 -6.782 1.00 89.38 88 GLU A O 1
ATOM 732 N N . VAL A 1 89 ? -2.664 -3.545 -5.874 1.00 89.81 89 VAL A N 1
ATOM 733 C CA . VAL A 1 89 ? -1.215 -3.283 -5.895 1.00 89.81 89 VAL A CA 1
ATOM 734 C C . VAL A 1 89 ? -0.425 -4.448 -6.467 1.00 89.81 89 VAL A C 1
ATOM 736 O O . VAL A 1 89 ? -0.775 -5.616 -6.313 1.00 89.81 89 VAL A O 1
ATOM 739 N N . HIS A 1 90 ? 0.736 -4.123 -7.026 1.00 87.88 90 HIS A N 1
ATOM 740 C CA . HIS A 1 90 ? 1.709 -5.086 -7.510 1.00 87.88 90 HIS A CA 1
ATOM 741 C C . HIS A 1 90 ? 3.037 -4.977 -6.775 1.00 87.88 90 HIS A C 1
ATOM 743 O O . HIS A 1 90 ? 3.555 -3.886 -6.526 1.00 87.88 90 HIS A O 1
ATOM 749 N N . GLN A 1 91 ? 3.622 -6.144 -6.498 1.00 85.88 91 GLN A N 1
ATOM 750 C CA . GLN A 1 91 ? 4.995 -6.245 -6.033 1.00 85.88 91 GLN A CA 1
ATOM 751 C C . GLN A 1 91 ? 5.938 -6.300 -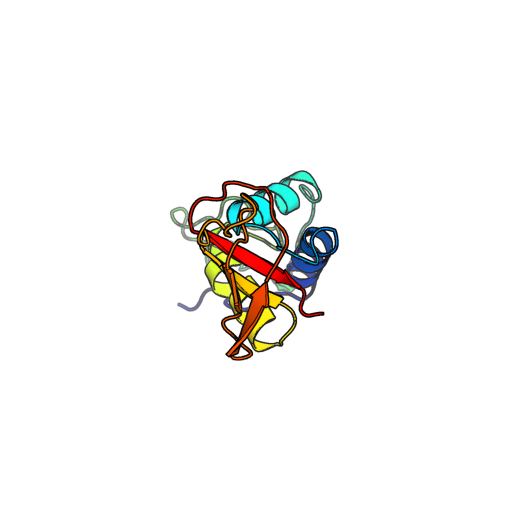7.240 1.00 85.88 91 GLN A C 1
ATOM 753 O O . GLN A 1 91 ? 5.849 -7.200 -8.080 1.00 85.88 91 GLN A O 1
ATOM 758 N N . VAL A 1 92 ? 6.848 -5.337 -7.296 1.00 82.75 92 VAL A N 1
ATOM 759 C CA . VAL A 1 92 ? 7.799 -5.133 -8.383 1.00 82.75 92 VAL A CA 1
ATOM 760 C C . VAL A 1 92 ? 9.197 -5.450 -7.877 1.00 82.75 92 VAL A C 1
ATOM 762 O O . VAL A 1 92 ? 9.610 -4.945 -6.833 1.00 82.75 92 VAL A O 1
ATOM 765 N N . HIS A 1 93 ? 9.921 -6.296 -8.605 1.00 80.69 93 HIS A N 1
ATOM 766 C CA . HIS A 1 93 ? 11.326 -6.559 -8.328 1.00 80.69 93 HIS A CA 1
ATOM 767 C C . HIS A 1 93 ? 12.193 -5.834 -9.344 1.00 80.69 93 HIS A C 1
ATOM 769 O O . HIS A 1 93 ? 12.108 -6.115 -10.541 1.00 80.69 93 HIS A O 1
ATOM 775 N N . ILE A 1 94 ? 13.037 -4.933 -8.858 1.00 74.06 94 ILE A N 1
ATOM 776 C CA . ILE A 1 94 ? 13.992 -4.213 -9.690 1.00 74.06 94 ILE A CA 1
ATOM 777 C C . ILE A 1 94 ? 15.318 -4.943 -9.583 1.00 74.06 94 ILE A C 1
ATOM 779 O O . ILE A 1 94 ? 15.878 -5.095 -8.494 1.00 74.06 94 ILE A O 1
ATOM 783 N N . ARG A 1 95 ? 15.807 -5.421 -10.723 1.00 70.62 95 ARG A N 1
ATOM 784 C CA . ARG A 1 95 ? 17.141 -5.988 -10.867 1.00 70.62 95 ARG A CA 1
ATOM 785 C C . ARG A 1 95 ? 17.963 -5.047 -11.725 1.00 70.62 95 ARG A C 1
ATOM 787 O O . ARG A 1 95 ? 17.520 -4.637 -12.793 1.00 70.62 95 ARG A O 1
ATOM 794 N N . GLN A 1 96 ? 19.184 -4.781 -11.279 1.00 63.69 96 GLN A N 1
ATOM 795 C CA . GLN A 1 96 ? 20.178 -4.122 -12.110 1.00 63.69 96 GLN A CA 1
ATOM 796 C C . GLN A 1 96 ? 20.334 -4.918 -13.410 1.00 63.69 96 GLN A C 1
ATOM 798 O O . GLN A 1 96 ? 20.591 -6.126 -13.365 1.00 63.69 96 GLN A O 1
ATOM 803 N N . GLY A 1 97 ? 20.118 -4.269 -14.550 1.00 61.00 97 GLY A N 1
ATOM 804 C CA . GLY A 1 97 ? 20.317 -4.915 -15.840 1.00 61.00 97 GLY A CA 1
ATOM 805 C C . GLY A 1 97 ? 21.718 -4.688 -16.398 1.00 61.00 97 GLY A C 1
ATOM 806 O O . GLY A 1 97 ? 22.549 -3.969 -15.833 1.00 61.00 97 GLY A O 1
ATOM 807 N N . THR A 1 98 ? 21.994 -5.386 -17.493 1.00 55.97 98 THR A N 1
ATOM 808 C CA . THR A 1 98 ? 23.274 -5.345 -18.197 1.00 55.97 98 THR A CA 1
ATOM 809 C C . THR A 1 98 ? 23.385 -4.042 -18.987 1.00 55.97 98 THR A C 1
ATOM 811 O O . THR A 1 98 ? 22.394 -3.546 -19.521 1.00 55.97 98 THR A O 1
ATOM 814 N N . GLN A 1 99 ? 24.586 -3.471 -19.043 1.00 53.34 99 GLN A N 1
ATOM 815 C CA . GLN A 1 99 ? 24.875 -2.309 -19.883 1.00 53.34 99 GLN A CA 1
ATOM 816 C C . GLN A 1 99 ? 24.664 -2.690 -21.357 1.00 53.34 99 GLN A C 1
ATOM 818 O O . GLN A 1 99 ? 25.153 -3.735 -21.781 1.00 53.34 99 GLN A O 1
ATOM 823 N N . ALA A 1 100 ? 23.898 -1.889 -22.098 1.00 58.50 100 ALA A N 1
ATOM 824 C CA . ALA A 1 100 ? 23.719 -2.054 -23.535 1.00 58.50 100 ALA A CA 1
ATOM 825 C C . ALA A 1 100 ? 24.960 -1.547 -24.292 1.00 58.50 100 ALA A C 1
ATOM 827 O O . ALA A 1 100 ? 25.746 -0.764 -23.751 1.00 58.50 100 ALA A O 1
ATOM 828 N N . ASP A 1 101 ? 25.136 -1.993 -25.539 1.00 49.12 101 ASP A N 1
ATOM 829 C CA . ASP A 1 101 ? 26.303 -1.673 -26.380 1.00 49.12 101 ASP A CA 1
ATOM 830 C C . ASP A 1 101 ? 26.463 -0.169 -26.682 1.00 49.12 101 ASP A C 1
ATOM 832 O O . ASP A 1 101 ? 27.566 0.289 -26.968 1.00 49.12 101 ASP A O 1
ATOM 836 N N . ASP A 1 102 ? 25.394 0.627 -26.560 1.00 62.56 102 ASP A N 1
ATOM 837 C CA . ASP A 1 102 ? 25.420 2.092 -26.702 1.00 62.56 102 ASP A CA 1
ATOM 838 C C . ASP A 1 102 ? 25.864 2.830 -25.418 1.00 62.56 102 ASP A C 1
ATOM 840 O O . ASP A 1 102 ? 25.903 4.060 -25.375 1.00 62.56 102 ASP A O 1
ATOM 844 N N . GLY A 1 103 ? 26.188 2.091 -24.353 1.00 53.38 103 GLY A N 1
ATOM 845 C CA . GLY A 1 103 ? 26.537 2.629 -23.040 1.00 53.38 103 GLY A CA 1
ATOM 846 C C . GLY A 1 103 ? 25.340 2.906 -22.122 1.00 53.38 103 GLY A C 1
ATOM 847 O O . GLY A 1 103 ? 25.552 3.189 -20.936 1.00 53.38 103 GLY A O 1
ATOM 848 N N . THR A 1 104 ? 24.104 2.770 -22.607 1.00 55.22 104 THR A N 1
ATOM 849 C CA . THR A 1 104 ? 22.872 2.951 -21.834 1.00 55.22 104 THR A CA 1
ATOM 850 C C . THR A 1 104 ? 22.660 1.767 -20.887 1.00 55.22 104 THR A C 1
ATOM 852 O O . THR A 1 104 ? 22.753 0.598 -21.260 1.00 55.22 104 THR A O 1
ATOM 855 N N . ARG A 1 105 ? 22.381 2.045 -19.609 1.00 54.34 105 ARG A N 1
ATOM 856 C CA . ARG A 1 105 ? 22.007 1.012 -18.630 1.00 54.34 105 ARG A CA 1
ATOM 857 C C . ARG A 1 105 ? 20.490 0.864 -18.609 1.00 54.34 105 ARG A C 1
ATOM 859 O O . ARG A 1 105 ? 19.791 1.842 -18.364 1.00 54.34 105 ARG A O 1
ATOM 866 N N . LEU A 1 106 ? 19.997 -0.348 -18.846 1.00 54.81 106 LEU A N 1
ATOM 867 C CA . LEU A 1 106 ? 18.578 -0.686 -18.742 1.00 54.81 106 LEU A CA 1
ATOM 868 C C . LEU A 1 106 ? 18.381 -1.547 -17.495 1.00 54.81 106 LEU A C 1
ATOM 870 O O . LEU A 1 106 ? 19.005 -2.599 -17.400 1.00 54.81 106 LEU A O 1
ATOM 874 N N . ASP A 1 107 ? 17.534 -1.142 -16.546 1.00 58.28 107 ASP A N 1
ATOM 875 C CA . ASP A 1 107 ? 17.191 -2.003 -15.407 1.00 58.28 107 ASP A CA 1
ATOM 876 C C . ASP A 1 107 ? 16.069 -2.980 -15.780 1.00 58.28 107 ASP A C 1
ATOM 878 O O . ASP A 1 107 ? 15.119 -2.641 -16.492 1.00 58.28 107 ASP A O 1
ATOM 882 N N . ARG A 1 108 ? 16.165 -4.215 -15.276 1.00 57.72 108 ARG A N 1
ATOM 883 C CA . ARG A 1 108 ? 15.132 -5.242 -15.457 1.00 57.72 108 ARG A CA 1
ATOM 884 C C . ARG A 1 108 ? 14.076 -5.110 -14.373 1.00 57.72 108 ARG A C 1
ATOM 886 O O . ARG A 1 108 ? 14.388 -5.198 -13.183 1.00 57.72 108 ARG A O 1
ATOM 893 N N . VAL A 1 109 ? 12.818 -4.979 -14.782 1.00 60.34 109 VAL A N 1
ATOM 894 C CA . VAL A 1 109 ? 11.682 -4.887 -13.866 1.00 60.34 109 VAL A CA 1
ATOM 895 C C . VAL A 1 109 ? 10.800 -6.114 -14.040 1.00 60.34 109 VAL A C 1
ATOM 897 O O . VAL A 1 109 ? 10.118 -6.282 -15.050 1.00 60.34 109 VAL A O 1
ATOM 900 N N . ASN A 1 110 ? 10.822 -6.980 -13.027 1.00 60.06 110 ASN A N 1
ATOM 901 C CA . ASN A 1 110 ? 10.047 -8.214 -13.020 1.00 60.06 110 ASN A CA 1
ATOM 902 C C . ASN A 1 110 ? 8.777 -8.033 -12.188 1.00 60.06 110 ASN A C 1
ATOM 904 O O . ASN A 1 110 ? 8.832 -7.664 -11.009 1.00 60.06 110 ASN A O 1
ATOM 908 N N . TYR A 1 111 ? 7.634 -8.354 -12.792 1.00 59.78 111 TYR A N 1
ATOM 909 C CA . TYR A 1 111 ? 6.321 -8.271 -12.163 1.00 59.78 111 TYR A CA 1
ATOM 910 C C . TYR A 1 111 ? 5.896 -9.661 -11.710 1.00 59.78 111 TYR A C 1
ATOM 912 O O . TYR A 1 111 ? 5.751 -10.578 -12.514 1.00 59.78 111 TYR A O 1
ATOM 920 N N . LYS A 1 112 ? 5.673 -9.836 -10.406 1.00 54.31 112 LYS A N 1
ATOM 921 C CA . LYS A 1 112 ? 5.418 -11.170 -9.842 1.00 54.31 112 LYS A CA 1
ATOM 922 C C . LYS A 1 112 ? 4.049 -11.761 -10.227 1.00 54.31 112 LYS A C 1
ATOM 924 O O . LYS A 1 112 ? 3.859 -12.958 -10.065 1.00 54.31 112 LYS A O 1
ATOM 929 N N . GLN A 1 113 ? 3.098 -10.940 -10.679 1.00 50.22 113 GLN A N 1
ATOM 930 C CA . GLN A 1 113 ? 1.684 -11.329 -10.809 1.00 50.22 113 GLN A CA 1
ATOM 931 C C . GLN A 1 113 ? 1.243 -11.635 -12.246 1.00 50.22 113 GLN A C 1
ATOM 933 O O . GLN A 1 113 ? 0.337 -12.434 -12.429 1.00 50.22 113 GLN A O 1
ATOM 938 N N . HIS A 1 114 ? 1.908 -11.065 -13.255 1.00 45.38 114 HIS A N 1
ATOM 939 C CA . HIS A 1 114 ? 1.478 -11.192 -14.655 1.00 45.38 114 HIS A CA 1
ATOM 940 C C . HIS A 1 114 ? 2.452 -11.945 -15.566 1.00 45.38 114 HIS A C 1
ATOM 942 O O . HIS A 1 114 ? 2.165 -12.095 -16.747 1.00 45.38 114 HIS A O 1
ATOM 948 N N . GLY A 1 115 ? 3.619 -12.378 -15.072 1.00 44.84 115 GLY A N 1
ATOM 949 C CA . GLY A 1 115 ? 4.654 -12.964 -15.939 1.00 44.84 115 GLY A CA 1
ATOM 950 C C . GLY A 1 115 ? 5.187 -12.000 -17.013 1.00 44.84 115 GLY A C 1
ATOM 951 O O . GLY A 1 115 ? 5.966 -12.409 -17.863 1.00 44.84 115 GLY A O 1
ATOM 952 N N . GLY A 1 116 ? 4.779 -10.728 -16.976 1.00 49.66 116 GLY A N 1
ATOM 953 C CA . GLY A 1 116 ? 5.278 -9.683 -17.853 1.00 49.66 116 GLY A CA 1
ATOM 954 C C . GLY A 1 116 ? 6.621 -9.176 -17.351 1.00 49.66 116 GLY A C 1
ATOM 955 O O . GLY A 1 116 ? 6.777 -8.883 -16.164 1.00 49.66 116 GLY A O 1
ATOM 956 N N . GLU A 1 117 ? 7.584 -9.065 -18.254 1.00 51.62 117 GLU A N 1
ATOM 957 C CA . GLU A 1 117 ? 8.800 -8.283 -18.063 1.00 51.62 117 GLU A CA 1
ATOM 958 C C . GLU A 1 117 ? 8.552 -6.915 -18.702 1.00 51.62 117 GLU A C 1
ATOM 960 O O . GLU A 1 117 ? 8.151 -6.839 -19.863 1.00 51.62 117 GLU A O 1
ATOM 965 N N . CYS A 1 118 ? 8.748 -5.829 -17.953 1.00 52.31 118 CYS A N 1
ATOM 966 C CA . CYS A 1 118 ? 8.752 -4.491 -18.547 1.00 52.31 118 CYS A CA 1
ATOM 967 C C . CYS A 1 118 ? 10.156 -3.919 -18.395 1.00 52.31 118 CYS A C 1
ATOM 969 O O . CYS A 1 118 ? 10.759 -3.997 -17.325 1.00 52.31 118 CYS A O 1
ATOM 971 N N . TRP A 1 119 ? 10.671 -3.323 -19.459 1.00 52.12 119 TRP A N 1
ATOM 972 C CA . TRP A 1 119 ? 11.924 -2.585 -19.414 1.00 52.12 119 TRP A CA 1
ATOM 973 C C . TRP A 1 119 ? 11.585 -1.145 -19.050 1.00 52.12 119 TRP A C 1
ATOM 975 O O . TRP A 1 119 ? 10.841 -0.486 -19.777 1.00 52.12 119 TRP A O 1
ATOM 985 N N . LEU A 1 120 ? 12.073 -0.668 -17.905 1.00 55.94 120 LEU A N 1
ATOM 986 C CA . LEU A 1 120 ? 11.961 0.744 -17.557 1.00 55.94 120 LEU A CA 1
ATOM 987 C C . LEU A 1 120 ? 13.282 1.437 -17.907 1.00 55.94 120 LEU A C 1
ATOM 989 O O . LEU A 1 120 ? 14.344 0.936 -17.534 1.00 55.94 120 LEU A O 1
ATOM 993 N N . PRO A 1 121 ? 13.248 2.587 -18.601 1.00 47.72 121 PRO A N 1
ATOM 994 C CA . PRO A 1 121 ? 14.430 3.413 -18.766 1.00 47.72 121 PRO A CA 1
ATOM 995 C C . PRO A 1 121 ? 14.749 4.050 -17.410 1.00 47.72 121 PRO A C 1
ATOM 997 O O . PRO A 1 121 ? 14.205 5.092 -17.052 1.00 47.72 121 PRO A O 1
ATOM 1000 N N . THR A 1 122 ? 15.599 3.410 -16.614 1.00 52.16 122 THR A N 1
ATOM 1001 C CA . THR A 1 122 ? 16.105 3.999 -15.373 1.00 52.16 122 THR A CA 1
ATOM 1002 C C . THR A 1 122 ? 17.612 4.167 -15.445 1.00 52.16 122 THR A C 1
ATOM 1004 O O . THR A 1 122 ? 18.378 3.217 -15.384 1.00 52.16 122 THR A O 1
ATOM 1007 N N . GLY A 1 123 ? 18.056 5.426 -15.483 1.00 47.41 123 GLY A N 1
ATOM 1008 C CA . GLY A 1 123 ? 19.444 5.816 -15.209 1.00 47.41 123 GLY A CA 1
ATOM 1009 C C . GLY A 1 123 ? 19.803 5.744 -13.719 1.00 47.41 123 GLY A C 1
ATOM 1010 O O . GLY A 1 123 ? 20.749 6.393 -13.274 1.00 47.41 123 GLY A O 1
ATOM 1011 N N . ILE A 1 124 ? 19.028 5.006 -12.920 1.00 51.88 124 ILE A N 1
ATOM 1012 C CA . ILE A 1 124 ? 19.182 4.969 -11.474 1.00 51.88 124 ILE A CA 1
ATOM 1013 C C . ILE A 1 124 ? 19.939 3.693 -11.143 1.00 51.88 124 ILE A C 1
ATOM 1015 O O . ILE A 1 124 ? 19.415 2.604 -11.307 1.00 51.88 124 ILE A O 1
ATOM 1019 N N . LYS A 1 125 ? 21.180 3.823 -10.663 1.00 51.72 125 LYS A N 1
ATOM 1020 C CA . LYS A 1 125 ? 21.972 2.707 -10.123 1.00 51.72 125 LYS A CA 1
ATOM 1021 C C . LYS A 1 125 ? 21.282 2.150 -8.867 1.00 51.72 125 LYS A C 1
ATOM 1023 O O . LYS A 1 125 ? 21.709 2.439 -7.752 1.00 51.72 125 LYS A O 1
ATOM 1028 N N . MET A 1 126 ? 20.181 1.421 -9.018 1.00 58.72 126 MET A N 1
ATOM 1029 C CA . MET A 1 126 ? 19.450 0.851 -7.894 1.00 58.72 126 MET A CA 1
ATOM 1030 C C . MET A 1 126 ? 20.023 -0.523 -7.557 1.00 58.72 126 MET A C 1
ATOM 1032 O O . MET A 1 126 ? 20.166 -1.392 -8.416 1.00 58.72 126 MET A O 1
ATOM 1036 N N . ALA A 1 127 ? 20.364 -0.714 -6.281 1.00 62.56 127 ALA A N 1
ATOM 1037 C CA . ALA A 1 127 ? 20.601 -2.040 -5.730 1.00 62.56 127 ALA A CA 1
ATOM 1038 C C . ALA A 1 127 ? 19.334 -2.896 -5.901 1.00 62.56 127 ALA A C 1
ATOM 1040 O O . ALA A 1 127 ? 18.226 -2.360 -5.898 1.00 62.56 127 ALA A O 1
ATOM 1041 N N . GLN A 1 128 ? 19.497 -4.214 -6.045 1.00 72.12 128 GLN A N 1
ATOM 1042 C CA . GLN A 1 128 ? 18.370 -5.140 -6.191 1.00 72.12 128 GLN A CA 1
ATOM 1043 C C . GLN A 1 128 ? 17.356 -4.940 -5.061 1.00 72.12 128 GLN A C 1
ATOM 1045 O O . GLN A 1 128 ? 17.710 -5.042 -3.884 1.00 72.12 128 GLN A O 1
ATOM 1050 N N . GLU A 1 129 ? 16.101 -4.652 -5.405 1.00 83.12 129 GLU A N 1
ATOM 1051 C CA . GLU A 1 129 ? 15.110 -4.292 -4.396 1.00 83.12 129 GLU A CA 1
ATOM 1052 C C . GLU A 1 129 ? 13.664 -4.601 -4.778 1.00 83.12 129 GLU A C 1
ATOM 1054 O O . GLU A 1 129 ? 13.277 -4.651 -5.947 1.00 83.12 129 GLU A O 1
ATOM 1059 N N . TRP A 1 130 ? 12.849 -4.780 -3.738 1.00 84.69 130 TRP A N 1
ATOM 1060 C CA . TRP A 1 130 ? 11.413 -4.989 -3.844 1.00 84.69 130 TRP A CA 1
ATOM 1061 C C . TRP A 1 130 ? 10.655 -3.699 -3.571 1.00 84.69 130 TRP A C 1
ATOM 1063 O O . TRP A 1 130 ? 10.834 -3.060 -2.529 1.00 84.69 130 TRP A O 1
ATOM 1073 N N . ARG A 1 131 ? 9.741 -3.372 -4.478 1.00 89.69 131 ARG A N 1
ATOM 1074 C CA . ARG A 1 131 ? 8.855 -2.218 -4.385 1.00 89.69 131 ARG A CA 1
ATOM 1075 C C . ARG A 1 131 ? 7.399 -2.613 -4.562 1.00 89.69 131 ARG A C 1
ATOM 1077 O O . ARG A 1 131 ? 7.088 -3.711 -5.021 1.00 89.69 131 ARG A O 1
ATOM 1084 N N . TRP A 1 132 ? 6.520 -1.702 -4.178 1.00 91.06 132 TRP A N 1
ATOM 1085 C CA . TRP A 1 132 ? 5.079 -1.816 -4.327 1.00 91.06 132 TRP A CA 1
ATOM 1086 C C . TRP A 1 132 ? 4.567 -0.623 -5.109 1.00 91.06 132 TRP A C 1
ATOM 1088 O O . TRP A 1 132 ? 4.954 0.509 -4.823 1.00 91.06 132 TRP A O 1
ATOM 1098 N N . ARG A 1 133 ? 3.705 -0.882 -6.086 1.00 88.94 133 ARG A N 1
ATOM 1099 C CA . ARG A 1 133 ? 3.035 0.145 -6.886 1.00 88.94 133 ARG A CA 1
ATOM 1100 C C . ARG A 1 133 ? 1.559 -0.186 -7.033 1.00 88.94 133 ARG A C 1
ATOM 1102 O O . ARG A 1 133 ? 1.177 -1.334 -6.818 1.00 88.94 133 ARG A O 1
ATOM 1109 N N . LEU A 1 134 ? 0.764 0.791 -7.451 1.00 89.31 134 LEU A N 1
ATOM 1110 C CA . LEU A 1 134 ? -0.617 0.536 -7.849 1.00 89.31 134 LEU A CA 1
ATOM 1111 C C . LEU A 1 134 ? -0.670 -0.283 -9.139 1.00 89.31 134 LEU A C 1
ATOM 1113 O O . LEU A 1 134 ? 0.203 -0.176 -10.009 1.00 89.31 134 LEU A O 1
ATOM 1117 N N . THR A 1 135 ? -1.687 -1.126 -9.233 1.00 85.56 135 THR A N 1
ATOM 1118 C CA . THR A 1 135 ? -2.067 -1.758 -10.492 1.00 85.56 135 THR A CA 1
ATOM 1119 C C . THR A 1 135 ? -2.554 -0.671 -11.462 1.00 85.56 135 THR A C 1
ATOM 1121 O O . THR A 1 135 ? -3.292 0.212 -11.019 1.00 85.56 135 THR A O 1
ATOM 1124 N N . PRO A 1 136 ? -2.076 -0.665 -12.722 1.00 75.25 136 PRO A N 1
ATOM 1125 C CA . PRO A 1 136 ? -2.511 0.298 -13.734 1.00 75.25 136 PRO A CA 1
ATOM 1126 C C . PRO A 1 136 ? -3.981 0.132 -14.124 1.00 75.25 136 PRO A C 1
ATOM 1128 O O . PRO A 1 136 ? -4.499 -1.002 -14.006 1.00 75.25 136 PRO A O 1
#

Secondary structure (DSSP, 8-state):
-----S--HHHHHHHHHHHTT-TTT-B-HHHHHHHHHHH-TT----GGGSPPGGGS-TT---SSSSSSS--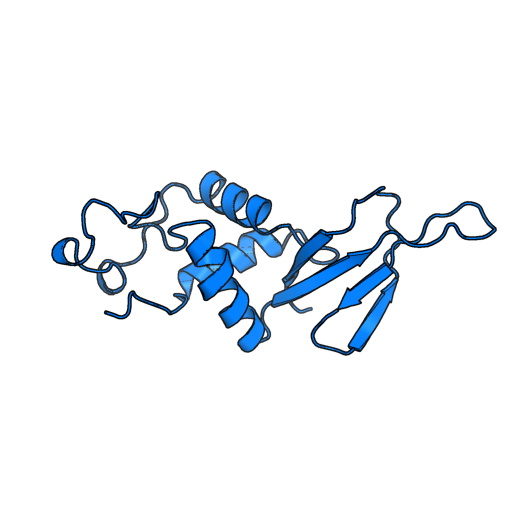HHHIIIIIHHHHHHTTSEEEEEEEPPPBPTTS-B-EEEEETTT--EEEE-----PPSEEEEEE--